Protein AF-A0AAW2J2K6-F1 (afdb_monomer)

Organism: NCBI:txid2727405

Mean predicted aligned error: 9.25 Å

Radius of gyration: 25.71 Å; Cα contacts (8 Å, |Δi|>4): 34; chains: 1; bounding box: 54×26×78 Å

Structure (mmCIF, N/CA/C/O backbone):
data_AF-A0AAW2J2K6-F1
#
_entry.id   AF-A0AAW2J2K6-F1
#
loop_
_atom_site.group_PDB
_atom_site.id
_atom_site.type_symbol
_atom_site.label_atom_id
_atom_site.label_alt_id
_atom_site.label_comp_id
_atom_site.label_asym_id
_atom_site.label_entity_id
_atom_site.label_seq_id
_atom_site.pdbx_PDB_ins_code
_atom_site.Cartn_x
_atom_site.Cartn_y
_atom_site.Cartn_z
_atom_site.occupancy
_atom_site.B_iso_or_equiv
_atom_site.auth_seq_id
_atom_site.auth_comp_id
_atom_site.auth_asym_id
_atom_site.auth_atom_id
_atom_site.pdbx_PDB_model_num
ATOM 1 N N . MET A 1 1 ? -9.810 6.661 27.602 1.00 55.28 1 MET A N 1
ATOM 2 C CA . MET A 1 1 ? -8.716 6.696 26.618 1.00 55.28 1 MET A CA 1
ATOM 3 C C . MET A 1 1 ? -8.025 8.012 26.820 1.00 55.28 1 MET A C 1
ATOM 5 O O . MET A 1 1 ? -8.664 9.040 26.630 1.00 55.28 1 MET A O 1
ATOM 9 N N . ASP A 1 2 ? -6.794 7.982 27.302 1.00 60.62 2 ASP A N 1
ATOM 10 C CA . ASP A 1 2 ? -6.049 9.203 27.588 1.00 60.62 2 ASP A CA 1
ATOM 11 C C . ASP A 1 2 ? -5.783 9.947 26.272 1.00 60.62 2 ASP A C 1
ATOM 13 O O . ASP A 1 2 ? -5.575 9.314 25.233 1.00 60.62 2 ASP A O 1
ATOM 17 N N . GLY A 1 3 ? -5.822 11.283 26.286 1.00 69.81 3 GLY A N 1
ATOM 18 C CA . GLY A 1 3 ? -5.731 12.110 25.070 1.00 69.81 3 GLY A CA 1
ATOM 19 C C . GLY A 1 3 ? -4.494 11.826 24.205 1.00 69.81 3 GLY A C 1
ATOM 20 O O . GLY A 1 3 ? -4.538 11.979 22.988 1.00 69.81 3 GLY A O 1
ATOM 21 N N . VAL A 1 4 ? -3.424 11.307 24.813 1.00 72.50 4 VAL A N 1
ATOM 22 C CA . VAL A 1 4 ? -2.188 10.876 24.143 1.00 72.50 4 VAL A CA 1
ATOM 23 C C . VAL A 1 4 ? -2.431 9.719 23.162 1.00 72.50 4 VAL A C 1
ATOM 25 O O . VAL A 1 4 ? -1.891 9.722 22.058 1.00 72.50 4 V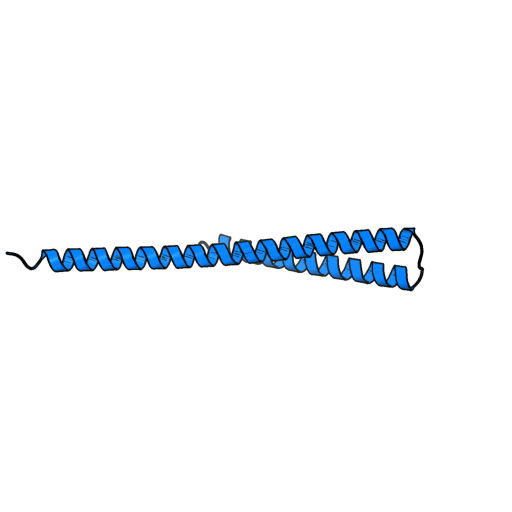AL A O 1
ATOM 28 N N . LEU A 1 5 ? -3.291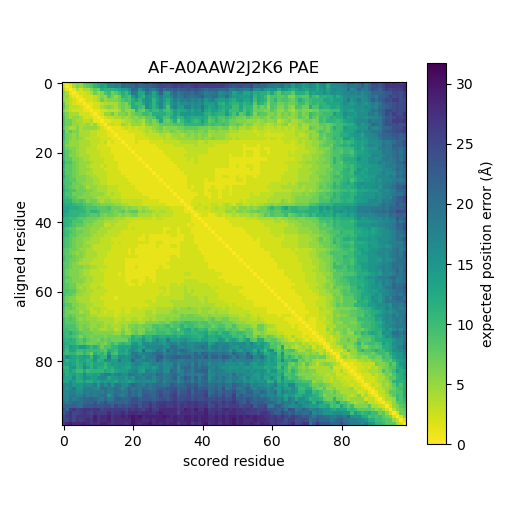 8.754 23.510 1.00 65.56 5 LEU A N 1
ATOM 29 C CA . LEU A 1 5 ? -3.572 7.588 22.665 1.00 65.56 5 LEU A CA 1
ATOM 30 C C . LEU A 1 5 ? -4.315 7.985 21.380 1.00 65.56 5 LEU A C 1
ATOM 32 O O . LEU A 1 5 ? -4.055 7.436 20.311 1.00 65.56 5 LEU A O 1
ATOM 36 N N . VAL A 1 6 ? -5.204 8.977 21.467 1.00 72.19 6 VAL A N 1
ATOM 37 C CA . VAL A 1 6 ? -5.965 9.480 20.314 1.00 72.19 6 VAL A CA 1
ATOM 38 C C . VAL A 1 6 ? -5.037 10.169 19.312 1.00 72.19 6 VAL A C 1
ATOM 40 O O . VAL A 1 6 ? -5.138 9.907 18.114 1.00 72.19 6 VAL A O 1
ATOM 43 N N . VAL A 1 7 ? -4.091 10.982 19.793 1.00 77.62 7 VAL A N 1
ATOM 44 C CA . VAL A 1 7 ? -3.094 11.659 18.947 1.00 77.62 7 VAL A CA 1
ATOM 45 C C . VAL A 1 7 ? -2.166 10.648 18.271 1.00 77.62 7 VAL A C 1
ATOM 47 O O . VAL A 1 7 ? -1.934 10.740 17.068 1.00 77.62 7 VAL A O 1
ATOM 50 N N . LEU A 1 8 ? -1.690 9.635 19.001 1.00 71.81 8 LEU A N 1
ATOM 51 C CA . LEU A 1 8 ? -0.816 8.597 18.442 1.00 71.81 8 LEU A CA 1
ATOM 52 C C . LEU A 1 8 ? -1.517 7.743 17.375 1.00 71.81 8 LEU A C 1
ATOM 54 O O . LEU A 1 8 ? -0.923 7.450 16.338 1.00 71.81 8 LEU A O 1
ATOM 58 N N . ILE A 1 9 ? -2.789 7.385 17.583 1.00 76.62 9 ILE A N 1
ATOM 59 C CA . ILE A 1 9 ? -3.585 6.655 16.583 1.00 76.62 9 ILE A CA 1
ATOM 60 C C . ILE A 1 9 ? -3.789 7.505 15.321 1.00 76.62 9 ILE A C 1
ATOM 62 O O . ILE A 1 9 ? -3.722 6.971 14.212 1.00 76.62 9 ILE A O 1
ATOM 66 N N . TRP A 1 10 ? -4.013 8.813 15.469 1.00 82.56 10 TRP A N 1
ATOM 67 C CA . TRP A 1 10 ? -4.146 9.744 14.344 1.00 82.56 10 TRP A CA 1
ATOM 68 C C . TRP A 1 10 ? -2.839 9.931 13.568 1.00 82.56 10 TRP A C 1
ATOM 70 O O . TRP A 1 10 ? -2.843 9.849 12.341 1.00 82.56 10 TRP A O 1
ATOM 80 N N . LEU A 1 11 ? -1.714 10.108 14.261 1.00 85.69 11 LEU A N 1
ATOM 81 C CA . LEU A 1 11 ? -0.398 10.213 13.627 1.00 85.69 11 LEU A CA 1
ATOM 82 C C . LEU A 1 11 ? -0.022 8.922 12.890 1.00 85.69 11 LEU A C 1
ATOM 84 O O . LEU A 1 11 ? 0.466 8.972 11.763 1.00 85.69 11 LEU A O 1
ATOM 88 N N . CYS A 1 12 ? -0.288 7.761 13.494 1.00 83.00 12 CYS A N 1
ATOM 89 C CA . CYS A 1 12 ? -0.019 6.468 12.871 1.00 83.00 12 CYS A CA 1
ATOM 90 C C . CYS A 1 12 ? -0.885 6.250 11.619 1.00 83.00 12 CYS A C 1
ATOM 92 O O . CYS A 1 12 ? -0.365 5.872 10.571 1.00 83.00 12 CYS A O 1
ATOM 94 N N . GLN A 1 13 ? -2.179 6.584 11.700 1.00 87.25 13 GLN A N 1
ATOM 95 C CA . GLN A 1 13 ? -3.098 6.559 10.560 1.00 87.25 13 GLN A CA 1
ATOM 96 C C . GLN A 1 13 ? -2.592 7.416 9.397 1.00 87.25 13 GLN A C 1
ATOM 98 O O . GLN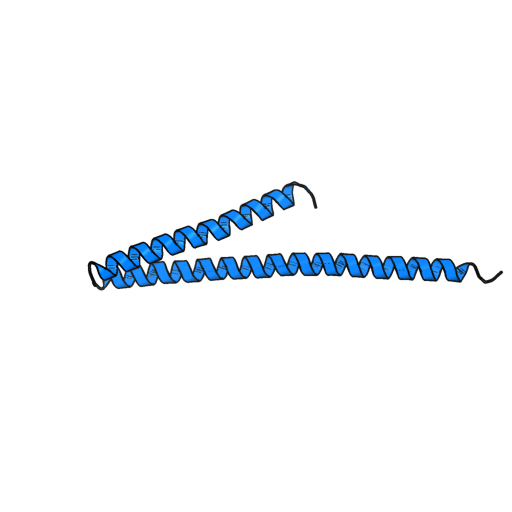 A 1 13 ? -2.549 6.945 8.263 1.00 87.25 13 GLN A O 1
ATOM 103 N N . TRP A 1 14 ? -2.226 8.669 9.675 1.00 91.12 14 TRP A N 1
ATOM 104 C CA . TRP A 1 14 ? -1.740 9.592 8.654 1.00 91.12 14 TRP A CA 1
ATOM 105 C C . TRP A 1 14 ? -0.457 9.078 8.001 1.00 91.12 14 TRP A C 1
ATOM 107 O O . TRP A 1 14 ? -0.323 9.100 6.783 1.00 91.12 14 TRP A O 1
ATOM 117 N N . ARG A 1 15 ? 0.469 8.551 8.807 1.00 92.62 15 ARG A N 1
ATOM 118 C CA . ARG A 1 15 ? 1.761 8.054 8.328 1.00 92.62 15 ARG A CA 1
ATOM 119 C C . ARG A 1 15 ? 1.622 6.856 7.386 1.00 92.62 15 ARG A C 1
ATOM 121 O O . ARG A 1 15 ? 2.356 6.777 6.409 1.00 92.62 15 ARG A O 1
ATOM 128 N N . VAL A 1 16 ? 0.687 5.945 7.663 1.00 91.50 16 VAL A N 1
ATOM 129 C CA . VAL A 1 16 ? 0.405 4.785 6.799 1.00 91.50 16 VAL A CA 1
ATOM 130 C C . VAL A 1 16 ? -0.205 5.223 5.466 1.00 91.50 16 VAL A C 1
ATOM 132 O O . VAL A 1 16 ? 0.257 4.786 4.416 1.00 91.50 16 VAL A O 1
ATOM 135 N N . VAL A 1 17 ? -1.183 6.131 5.492 1.00 91.69 17 VAL A N 1
ATOM 136 C CA . VAL A 1 17 ? -1.822 6.643 4.266 1.00 91.69 17 VAL A CA 1
ATOM 137 C C . VAL A 1 17 ? -0.824 7.433 3.413 1.00 91.69 17 VAL A C 1
ATOM 139 O O . VAL A 1 17 ? -0.758 7.237 2.202 1.00 91.69 17 VAL A O 1
ATOM 142 N N . LEU A 1 18 ? 0.005 8.270 4.045 1.00 95.25 18 LEU A N 1
ATOM 143 C CA . LEU A 1 18 ? 1.067 9.015 3.369 1.00 95.25 18 LEU A CA 1
ATOM 144 C C . LEU A 1 18 ? 2.080 8.082 2.690 1.00 95.25 18 LEU A C 1
ATOM 146 O O . LEU A 1 18 ? 2.486 8.339 1.561 1.00 95.25 18 LEU A O 1
ATOM 150 N N . LEU A 1 19 ? 2.471 6.991 3.355 1.00 96.00 19 LEU A N 1
ATOM 151 C CA . LEU A 1 19 ? 3.392 6.006 2.786 1.00 96.00 19 LEU A CA 1
ATOM 152 C C . LEU A 1 19 ? 2.821 5.364 1.515 1.00 96.00 19 LEU A C 1
ATOM 154 O O . LEU A 1 19 ? 3.538 5.204 0.529 1.00 96.00 19 LEU A O 1
ATOM 158 N N . VAL A 1 20 ? 1.538 4.998 1.532 1.00 97.19 20 VAL A N 1
ATOM 159 C CA . VAL A 1 20 ? 0.869 4.411 0.365 1.00 97.19 20 VAL A CA 1
ATOM 160 C C . VAL A 1 20 ? 0.810 5.411 -0.787 1.00 97.19 20 VAL A C 1
ATOM 162 O O . VAL A 1 20 ? 1.064 5.033 -1.927 1.00 97.19 20 VAL A O 1
ATOM 165 N N . ASP A 1 21 ? 0.521 6.680 -0.509 1.00 97.62 21 ASP A N 1
ATOM 166 C CA . ASP A 1 21 ? 0.488 7.734 -1.527 1.00 97.62 21 ASP A CA 1
ATOM 167 C C . ASP A 1 21 ? 1.868 7.970 -2.174 1.00 97.62 21 ASP A C 1
ATOM 169 O O . ASP A 1 21 ? 2.008 7.984 -3.400 1.00 97.62 21 ASP A O 1
ATOM 173 N N . GLN A 1 22 ? 2.925 8.025 -1.360 1.00 97.69 22 GLN A N 1
ATOM 174 C CA . GLN A 1 22 ? 4.310 8.109 -1.838 1.00 97.69 22 GLN A CA 1
ATOM 175 C C . GLN A 1 22 ? 4.713 6.889 -2.680 1.00 97.69 22 GLN A C 1
ATOM 177 O O . GLN A 1 22 ? 5.355 7.028 -3.719 1.00 97.69 22 GLN A O 1
ATOM 182 N N . ALA A 1 23 ? 4.315 5.682 -2.273 1.00 97.69 23 ALA A N 1
ATOM 183 C CA . ALA A 1 23 ? 4.623 4.476 -3.035 1.00 97.69 23 ALA A CA 1
ATOM 184 C C . ALA A 1 23 ? 3.845 4.415 -4.363 1.00 97.69 23 ALA A C 1
ATOM 186 O O . ALA A 1 23 ? 4.396 3.994 -5.380 1.00 97.69 23 ALA A O 1
ATOM 187 N N . LYS A 1 24 ? 2.588 4.883 -4.385 1.00 97.94 24 LYS A N 1
ATOM 188 C CA . LYS A 1 24 ? 1.774 4.987 -5.611 1.00 97.94 24 LYS A CA 1
ATOM 189 C C . LYS A 1 24 ? 2.376 5.972 -6.602 1.00 97.94 24 LYS A C 1
ATOM 191 O O . LYS A 1 24 ? 2.472 5.665 -7.787 1.00 97.94 24 LYS A 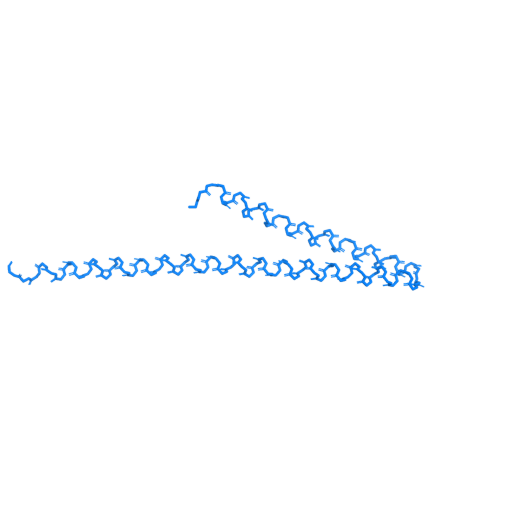O 1
ATOM 196 N N . THR A 1 25 ? 2.780 7.147 -6.126 1.00 98.38 25 THR A N 1
ATOM 197 C CA . THR A 1 25 ? 3.412 8.163 -6.977 1.00 98.38 25 THR A CA 1
ATOM 198 C C . THR A 1 25 ? 4.734 7.656 -7.555 1.00 98.38 25 THR A C 1
ATOM 200 O O . THR A 1 25 ? 4.944 7.788 -8.758 1.00 98.38 25 THR A O 1
ATOM 203 N N . ALA A 1 26 ? 5.569 6.988 -6.753 1.00 98.06 26 ALA A N 1
ATOM 204 C CA . ALA A 1 26 ? 6.819 6.385 -7.221 1.00 98.06 26 ALA A CA 1
ATOM 205 C C . ALA A 1 26 ? 6.608 5.266 -8.259 1.00 98.06 26 ALA A C 1
ATOM 207 O O . ALA A 1 26 ? 7.321 5.221 -9.262 1.00 98.06 26 ALA A O 1
ATOM 208 N N . ALA A 1 27 ? 5.622 4.387 -8.052 1.00 98.00 27 ALA A N 1
ATOM 209 C CA . ALA A 1 27 ? 5.278 3.331 -9.006 1.00 98.00 27 ALA A CA 1
ATOM 210 C C . ALA A 1 27 ? 4.790 3.905 -10.346 1.00 98.00 27 ALA A C 1
ATOM 212 O O . ALA A 1 27 ? 5.282 3.508 -11.399 1.00 98.00 27 ALA A O 1
ATOM 213 N N . ASN A 1 28 ? 3.906 4.904 -10.303 1.00 98.31 28 ASN A N 1
ATOM 214 C CA . ASN A 1 28 ? 3.396 5.584 -11.496 1.00 98.31 28 ASN A CA 1
ATOM 215 C C . ASN A 1 28 ? 4.509 6.329 -12.262 1.00 98.31 28 ASN A C 1
ATOM 217 O O . ASN A 1 28 ? 4.552 6.322 -13.488 1.00 98.31 28 ASN A O 1
ATOM 221 N N . GLU A 1 29 ? 5.448 6.962 -11.554 1.00 98.19 29 GLU A N 1
ATOM 222 C CA . GLU A 1 29 ? 6.609 7.600 -12.187 1.00 98.19 29 GLU A CA 1
ATOM 223 C C . GLU A 1 29 ? 7.495 6.567 -12.903 1.00 98.19 29 GLU A C 1
ATOM 225 O O . GLU A 1 29 ? 7.928 6.797 -14.032 1.00 98.19 29 GLU A O 1
ATOM 230 N N . ALA A 1 30 ? 7.733 5.409 -12.278 1.00 97.19 30 ALA A N 1
ATOM 231 C CA . ALA A 1 30 ? 8.506 4.330 -12.885 1.00 97.19 30 ALA A CA 1
ATOM 232 C C . ALA A 1 30 ? 7.796 3.708 -14.100 1.00 97.19 30 ALA A C 1
ATOM 234 O O . ALA A 1 30 ? 8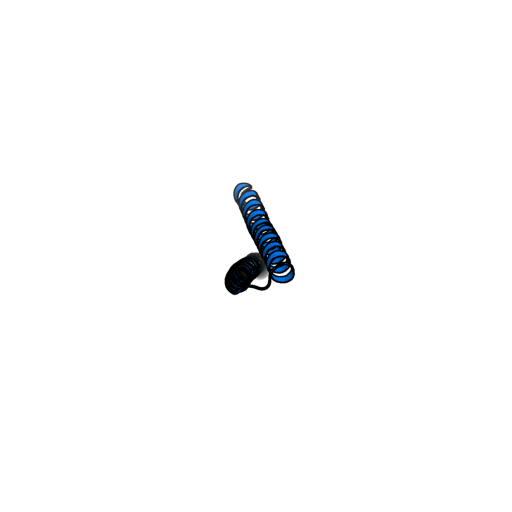.457 3.376 -15.083 1.00 97.19 30 ALA A O 1
ATOM 235 N N . GLU A 1 31 ? 6.465 3.606 -14.068 1.00 97.31 31 GLU A N 1
ATOM 236 C CA . GLU A 1 31 ? 5.652 3.139 -15.197 1.00 97.31 31 GLU A CA 1
ATOM 237 C C . GLU A 1 31 ? 5.790 4.093 -16.388 1.00 97.31 31 GLU A C 1
ATOM 239 O O . GLU A 1 31 ? 6.206 3.678 -17.467 1.00 97.31 31 GLU A O 1
ATOM 244 N N . LYS A 1 32 ? 5.634 5.405 -16.161 1.00 98.06 32 LYS A N 1
ATOM 245 C CA . LYS A 1 32 ? 5.867 6.431 -17.194 1.00 98.06 32 LYS A CA 1
ATOM 246 C C . LYS A 1 32 ? 7.285 6.394 -17.763 1.00 98.06 32 LYS A C 1
ATOM 248 O O . LYS A 1 32 ? 7.484 6.692 -18.939 1.00 98.06 32 LYS A O 1
ATOM 253 N N . GLN A 1 33 ? 8.294 6.109 -16.939 1.00 97.00 33 GLN A N 1
ATOM 254 C CA . GLN A 1 33 ? 9.680 5.989 -17.405 1.00 97.00 33 GLN A CA 1
ATOM 255 C C . GLN A 1 33 ? 9.868 4.769 -18.308 1.00 97.00 33 GLN A C 1
ATOM 257 O O . GLN A 1 33 ? 10.556 4.872 -19.324 1.00 97.00 33 GLN A O 1
ATOM 262 N N . PHE A 1 34 ? 9.245 3.643 -17.964 1.00 96.75 34 PHE A N 1
ATOM 263 C CA . PHE A 1 34 ? 9.264 2.442 -18.789 1.00 96.75 34 PHE A CA 1
ATOM 264 C C . PHE A 1 34 ? 8.499 2.638 -20.105 1.00 96.75 34 PHE A C 1
ATOM 266 O O . PHE A 1 34 ? 9.029 2.288 -21.155 1.00 96.75 34 PHE A O 1
ATOM 273 N N . ASP A 1 35 ? 7.333 3.289 -20.075 1.00 96.62 35 ASP A N 1
ATOM 274 C CA . ASP A 1 35 ? 6.555 3.621 -21.278 1.00 96.62 35 ASP A CA 1
ATOM 275 C C . ASP A 1 35 ? 7.339 4.512 -22.250 1.00 96.62 35 ASP A C 1
ATOM 277 O O . ASP A 1 35 ? 7.263 4.352 -23.468 1.00 96.62 35 ASP A O 1
ATOM 281 N N . ARG A 1 36 ? 8.115 5.463 -21.713 1.00 96.62 36 ARG A N 1
ATOM 282 C CA . ARG A 1 36 ? 8.978 6.348 -22.511 1.00 96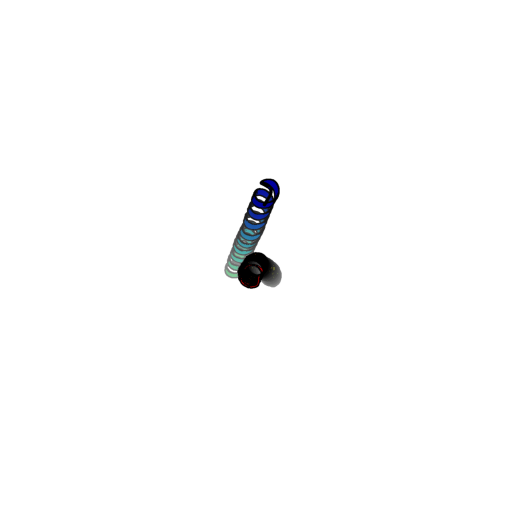.62 36 ARG A CA 1
ATOM 283 C C . ARG A 1 36 ? 10.190 5.619 -23.077 1.00 96.62 36 ARG A C 1
ATOM 285 O O . ARG A 1 36 ? 10.577 5.877 -24.214 1.00 96.62 36 ARG A O 1
ATOM 292 N N . LEU A 1 37 ? 10.830 4.781 -22.264 1.00 96.06 37 LEU A N 1
ATOM 293 C CA . LEU A 1 37 ? 12.032 4.049 -22.638 1.00 96.06 37 LEU A CA 1
ATOM 294 C C . LEU A 1 37 ? 11.968 2.624 -22.076 1.00 96.06 37 LEU A C 1
ATOM 296 O O . LEU A 1 37 ? 12.420 2.385 -20.948 1.00 96.06 37 LEU A O 1
ATOM 300 N N . PRO A 1 38 ? 11.461 1.662 -22.857 1.00 95.25 38 PRO A N 1
ATOM 301 C CA . PRO A 1 38 ? 11.441 0.271 -22.444 1.00 95.25 38 PRO A CA 1
ATOM 302 C C . PRO A 1 38 ? 12.871 -0.273 -22.477 1.00 95.25 38 PRO A C 1
ATOM 304 O O . PRO A 1 38 ? 13.432 -0.576 -23.528 1.00 95.25 38 PRO A O 1
ATOM 307 N N . SER A 1 39 ? 13.483 -0.354 -21.299 1.00 97.06 39 SER A N 1
ATOM 308 C CA . SER A 1 39 ? 14.823 -0.899 -21.084 1.00 97.06 39 SER A CA 1
ATOM 309 C C . SER A 1 39 ? 14.813 -1.840 -19.889 1.00 97.06 39 SER A C 1
ATOM 311 O O . SER A 1 39 ? 13.965 -1.721 -19.004 1.00 97.06 39 SER A O 1
ATOM 313 N N . GLU A 1 40 ? 15.776 -2.757 -19.831 1.00 97.06 40 GLU A N 1
ATOM 314 C CA . GLU A 1 40 ? 15.901 -3.688 -18.708 1.00 97.06 40 GLU A CA 1
ATOM 315 C C . GLU A 1 40 ? 16.103 -2.954 -17.374 1.00 97.06 40 GLU A C 1
ATOM 317 O O . GLU A 1 40 ? 15.470 -3.291 -16.377 1.00 97.06 40 GLU A O 1
ATOM 322 N N . ALA A 1 41 ? 16.884 -1.871 -17.369 1.00 97.31 41 ALA A N 1
ATOM 323 C CA . ALA A 1 41 ? 17.057 -1.025 -16.190 1.00 97.31 41 ALA A CA 1
ATOM 324 C C . ALA A 1 41 ? 15.731 -0.390 -15.724 1.00 97.31 41 ALA A C 1
ATOM 326 O O . ALA A 1 41 ? 15.422 -0.413 -14.530 1.00 97.31 41 ALA A O 1
ATOM 327 N N . ASN A 1 42 ? 14.921 0.128 -16.656 1.00 96.62 42 ASN A N 1
ATOM 328 C CA . ASN A 1 42 ? 13.621 0.719 -16.327 1.00 96.62 42 ASN A CA 1
ATOM 329 C C . ASN A 1 42 ? 12.599 -0.340 -15.896 1.00 96.62 42 ASN A C 1
ATOM 331 O O . ASN A 1 42 ? 11.814 -0.077 -14.991 1.00 96.62 42 ASN A O 1
ATOM 335 N N . LEU A 1 43 ? 12.650 -1.548 -16.465 1.00 97.38 43 LEU A N 1
ATOM 336 C CA . LEU A 1 43 ? 11.822 -2.675 -16.036 1.00 97.38 43 LEU A CA 1
ATOM 337 C C . LEU A 1 43 ? 12.164 -3.112 -14.605 1.00 97.38 43 LEU A C 1
ATOM 339 O O . LEU A 1 43 ? 11.271 -3.322 -13.785 1.00 97.38 43 LEU A O 1
ATOM 343 N N . ILE A 1 44 ? 13.457 -3.210 -14.279 1.00 97.94 44 ILE A N 1
ATOM 344 C CA . ILE A 1 44 ? 13.926 -3.516 -12.921 1.00 97.94 44 ILE A CA 1
ATOM 345 C C . ILE A 1 44 ? 13.460 -2.430 -11.944 1.00 97.94 44 ILE A C 1
ATOM 347 O O . ILE A 1 44 ? 12.971 -2.753 -10.858 1.00 97.94 44 ILE A O 1
ATOM 351 N N . ASN A 1 45 ? 13.566 -1.150 -12.320 1.00 97.94 45 ASN A N 1
ATOM 352 C CA . ASN A 1 45 ? 13.077 -0.047 -11.493 1.00 97.94 45 ASN A CA 1
ATOM 353 C C . ASN A 1 45 ? 11.555 -0.115 -11.290 1.00 97.94 45 ASN A C 1
ATOM 355 O O . ASN A 1 45 ? 11.097 -0.034 -10.152 1.00 97.94 45 ASN A O 1
ATOM 359 N N . LEU A 1 46 ? 10.780 -0.333 -12.355 1.00 98.06 46 LEU A N 1
ATOM 360 C CA . LEU A 1 46 ? 9.326 -0.495 -12.288 1.00 98.06 46 LEU A CA 1
ATOM 361 C C . LEU A 1 46 ? 8.932 -1.635 -11.344 1.00 98.06 46 LEU A C 1
ATOM 363 O O . LEU A 1 46 ? 8.146 -1.432 -10.420 1.00 98.06 46 LEU A O 1
ATOM 367 N N . ASN A 1 47 ? 9.544 -2.810 -11.502 1.00 98.12 47 ASN A N 1
ATOM 368 C CA . ASN A 1 47 ? 9.302 -3.954 -10.623 1.00 98.12 47 ASN A CA 1
ATOM 369 C C . ASN A 1 47 ? 9.640 -3.637 -9.162 1.00 98.12 47 ASN A C 1
ATOM 371 O O . ASN A 1 47 ? 8.890 -4.006 -8.256 1.00 98.12 47 ASN A O 1
ATOM 375 N N . ARG A 1 48 ? 10.736 -2.911 -8.920 1.00 98.25 48 ARG A N 1
ATOM 376 C CA . ARG A 1 48 ? 11.131 -2.481 -7.575 1.00 98.25 48 ARG A CA 1
ATOM 377 C C . ARG A 1 48 ? 10.107 -1.533 -6.948 1.00 98.25 48 ARG A C 1
ATOM 379 O O . ARG A 1 48 ? 9.747 -1.738 -5.789 1.00 98.25 48 ARG A O 1
ATOM 386 N N . GLN A 1 49 ? 9.635 -0.522 -7.680 1.00 98.44 49 GLN A N 1
ATOM 387 C CA . GLN A 1 49 ? 8.633 0.415 -7.156 1.00 98.44 49 GLN A CA 1
ATOM 388 C C . GLN A 1 49 ? 7.275 -0.267 -6.947 1.00 98.44 49 GLN A C 1
ATOM 390 O O . GLN A 1 49 ? 6.632 -0.048 -5.923 1.00 98.44 49 GLN A O 1
ATOM 395 N N . ASN A 1 50 ? 6.879 -1.173 -7.844 1.00 98.31 50 ASN A N 1
ATOM 396 C CA . ASN A 1 50 ? 5.666 -1.973 -7.682 1.00 98.31 50 ASN A CA 1
ATOM 397 C C . ASN A 1 50 ? 5.738 -2.881 -6.446 1.00 98.31 50 ASN A C 1
ATOM 399 O O . ASN A 1 50 ? 4.778 -2.950 -5.679 1.00 98.31 50 ASN A O 1
ATOM 403 N N . ALA A 1 51 ? 6.881 -3.522 -6.187 1.00 98.44 51 ALA A N 1
ATOM 404 C CA . ALA A 1 51 ? 7.080 -4.307 -4.969 1.00 98.44 51 ALA A CA 1
ATOM 405 C C . ALA A 1 51 ? 6.978 -3.441 -3.698 1.00 98.44 51 ALA A C 1
ATOM 407 O O . ALA A 1 51 ? 6.359 -3.854 -2.714 1.00 98.44 51 ALA A O 1
ATOM 408 N N . ALA A 1 52 ? 7.531 -2.222 -3.725 1.00 98.06 52 ALA A N 1
ATOM 409 C CA . ALA A 1 52 ? 7.406 -1.268 -2.624 1.00 98.06 52 ALA A CA 1
ATOM 410 C C . ALA A 1 52 ? 5.948 -0.825 -2.399 1.00 98.06 52 ALA A C 1
ATOM 412 O O . ALA A 1 52 ? 5.499 -0.753 -1.252 1.00 98.06 52 ALA A O 1
ATOM 413 N N . LEU A 1 53 ? 5.186 -0.598 -3.473 1.00 98.31 53 LEU A N 1
ATOM 414 C CA . LEU A 1 53 ? 3.757 -0.290 -3.403 1.00 98.31 53 LEU A CA 1
ATOM 415 C C . LEU A 1 53 ? 2.952 -1.441 -2.791 1.00 98.31 53 LEU A C 1
ATOM 417 O O . LEU A 1 53 ? 2.168 -1.213 -1.870 1.00 98.31 53 LEU A O 1
ATOM 421 N N . VAL A 1 54 ? 3.178 -2.679 -3.235 1.00 98.38 54 VAL A N 1
ATOM 422 C CA . VAL A 1 54 ? 2.522 -3.864 -2.657 1.00 98.38 54 VAL A CA 1
ATOM 423 C C . VAL A 1 54 ? 2.826 -3.981 -1.163 1.00 98.38 54 VAL A C 1
ATOM 425 O O . VAL A 1 54 ? 1.922 -4.209 -0.360 1.00 98.38 54 VAL A O 1
ATOM 428 N N . HIS A 1 55 ? 4.081 -3.768 -0.764 1.00 97.69 55 HIS A N 1
ATOM 429 C CA . HIS A 1 55 ? 4.456 -3.767 0.647 1.00 97.69 55 HIS A CA 1
ATOM 430 C C . HIS A 1 55 ? 3.712 -2.680 1.445 1.00 97.69 55 HIS A C 1
ATOM 432 O O . HIS A 1 55 ? 3.186 -2.961 2.523 1.00 97.69 55 HIS A O 1
ATOM 438 N N . ALA A 1 56 ? 3.632 -1.450 0.927 1.00 97.19 56 ALA A N 1
ATOM 439 C CA . ALA A 1 56 ? 2.912 -0.356 1.582 1.00 97.19 56 ALA A CA 1
ATOM 440 C C . ALA A 1 56 ? 1.409 -0.659 1.739 1.00 97.19 56 ALA A C 1
ATOM 442 O O . ALA A 1 56 ? 0.850 -0.433 2.812 1.00 97.19 56 ALA A O 1
ATOM 443 N N . LEU A 1 57 ? 0.774 -1.234 0.713 1.00 97.25 57 LEU A N 1
ATOM 444 C CA . LEU A 1 57 ? -0.632 -1.655 0.757 1.00 97.25 57 LEU A CA 1
ATOM 445 C C . LEU A 1 57 ? -0.872 -2.774 1.780 1.00 97.25 57 LEU A C 1
ATOM 447 O O . LEU A 1 57 ? -1.864 -2.746 2.509 1.00 97.25 57 LEU A O 1
ATOM 451 N N . ASN A 1 58 ? 0.047 -3.737 1.883 1.00 97.25 58 ASN A N 1
ATOM 452 C CA . ASN A 1 58 ? -0.029 -4.789 2.898 1.00 97.25 58 ASN A CA 1
ATOM 453 C C . ASN A 1 58 ? 0.060 -4.214 4.315 1.00 97.25 58 ASN A C 1
ATOM 455 O O . ASN A 1 58 ? -0.708 -4.615 5.190 1.00 97.25 58 ASN A O 1
ATOM 459 N N . LEU A 1 59 ? 0.956 -3.248 4.536 1.00 95.12 59 LEU A N 1
ATOM 460 C CA . LEU A 1 59 ? 1.065 -2.559 5.819 1.00 95.12 59 LEU A CA 1
ATOM 461 C C . LEU A 1 59 ? -0.218 -1.787 6.157 1.00 95.12 59 LEU A C 1
ATOM 463 O O . LEU A 1 59 ? -0.672 -1.822 7.300 1.00 95.12 59 LEU A O 1
ATOM 467 N N . GLU A 1 60 ? -0.817 -1.116 5.172 1.00 96.12 60 GLU A N 1
ATOM 468 C CA . GLU A 1 60 ? -2.095 -0.428 5.343 1.00 96.12 60 GLU A CA 1
ATOM 469 C C . GLU A 1 60 ? -3.225 -1.398 5.711 1.00 96.12 60 GLU A C 1
ATOM 471 O O . GLU A 1 60 ? -3.933 -1.173 6.695 1.00 96.12 60 GLU A O 1
ATOM 476 N N . SER A 1 61 ? -3.359 -2.506 4.981 1.00 94.38 61 SER A N 1
ATOM 477 C CA . SER A 1 61 ? -4.331 -3.566 5.278 1.00 94.38 61 SER A CA 1
ATOM 478 C C . SER A 1 61 ? -4.165 -4.113 6.699 1.00 94.38 61 SER A C 1
ATOM 480 O O . SER A 1 61 ? -5.133 -4.192 7.461 1.00 94.38 61 SER A O 1
ATOM 482 N N . GLU A 1 62 ? -2.928 -4.424 7.093 1.00 94.50 62 GLU A N 1
ATOM 483 C CA . GLU A 1 62 ? -2.611 -4.924 8.429 1.00 94.50 62 GLU A CA 1
ATOM 484 C C . GLU A 1 62 ? -3.003 -3.918 9.514 1.00 94.50 62 GLU A C 1
ATOM 486 O O . GLU A 1 62 ? -3.664 -4.267 10.495 1.00 94.50 62 GLU A O 1
ATOM 491 N N . PHE A 1 63 ? -2.646 -2.651 9.312 1.00 92.94 63 PHE A N 1
ATOM 492 C CA . PHE A 1 63 ? -3.000 -1.570 10.218 1.00 92.94 63 PHE A CA 1
ATOM 493 C C . PHE A 1 63 ? -4.523 -1.458 10.390 1.00 92.94 63 PHE A C 1
ATOM 495 O O . PHE A 1 63 ? -5.018 -1.374 11.519 1.00 92.94 63 PHE A O 1
ATOM 502 N N . TRP A 1 64 ? -5.290 -1.503 9.297 1.00 91.19 64 TRP A N 1
ATOM 503 C CA . TRP A 1 64 ? -6.752 -1.441 9.357 1.00 91.19 64 TRP A CA 1
ATOM 504 C C . TRP A 1 64 ? -7.361 -2.658 10.048 1.00 91.19 64 TRP A C 1
ATOM 506 O O . TRP A 1 64 ? -8.274 -2.503 10.868 1.00 91.19 64 TRP A O 1
ATOM 516 N N . ARG A 1 65 ? -6.819 -3.852 9.790 1.00 93.12 65 ARG A N 1
ATOM 517 C CA . ARG A 1 65 ? -7.220 -5.085 10.471 1.00 93.12 65 ARG A CA 1
ATOM 518 C C . ARG A 1 65 ? -7.019 -4.959 11.978 1.00 93.12 65 ARG A C 1
ATOM 520 O O . ARG A 1 65 ? -7.972 -5.142 12.735 1.00 93.12 65 ARG A O 1
ATOM 527 N N . GLN A 1 66 ? -5.826 -4.564 12.416 1.00 90.25 66 GLN A N 1
ATOM 528 C CA . GLN A 1 66 ? -5.509 -4.365 13.833 1.00 90.25 66 GLN A CA 1
ATOM 529 C C . GLN A 1 66 ? -6.413 -3.311 14.475 1.00 90.25 66 GLN A C 1
ATOM 531 O O . GLN A 1 66 ? -7.004 -3.553 15.527 1.00 90.25 66 GLN A O 1
ATOM 536 N N . LYS A 1 67 ? -6.597 -2.164 13.813 1.00 89.06 67 LYS A N 1
ATOM 537 C CA . LYS A 1 67 ? -7.458 -1.082 14.302 1.00 89.06 67 LYS A CA 1
ATOM 538 C C . LYS A 1 67 ? -8.910 -1.529 14.472 1.00 89.06 67 LYS A C 1
ATOM 540 O O . LYS A 1 67 ? -9.561 -1.129 15.437 1.00 89.06 67 LYS A O 1
ATOM 545 N N . SER A 1 68 ? -9.425 -2.350 13.555 1.00 87.88 68 SER A N 1
ATOM 546 C CA . SER A 1 68 ? -10.771 -2.922 13.666 1.00 87.88 68 SER A CA 1
ATOM 547 C C . SER A 1 68 ? -10.876 -3.912 14.830 1.00 87.88 68 SER A C 1
ATOM 549 O O . SER A 1 68 ? -11.810 -3.814 15.625 1.00 87.88 68 SER A O 1
ATOM 551 N N . ASN A 1 69 ? -9.872 -4.775 15.008 1.00 87.31 69 ASN A N 1
ATOM 552 C CA . ASN A 1 69 ? -9.820 -5.743 16.100 1.00 87.31 69 ASN A CA 1
ATOM 553 C C . ASN A 1 69 ? -9.790 -5.055 17.468 1.00 87.31 69 ASN A C 1
ATOM 555 O O . ASN A 1 69 ? -10.542 -5.450 18.353 1.00 87.31 69 ASN A O 1
ATOM 559 N N . CYS A 1 70 ? -9.003 -3.987 17.635 1.00 86.56 70 CYS A N 1
ATOM 560 C CA . CYS A 1 70 ? -8.994 -3.206 18.876 1.00 86.56 70 CYS A CA 1
ATOM 561 C C . CYS A 1 70 ? -10.388 -2.651 19.205 1.00 86.56 70 CYS A C 1
ATOM 563 O O . CYS A 1 70 ? -10.863 -2.801 20.328 1.00 86.56 70 CYS A O 1
ATOM 565 N N . LYS A 1 71 ? -11.091 -2.086 18.213 1.00 83.81 71 LYS A N 1
ATOM 566 C CA . LYS A 1 71 ? -12.463 -1.584 18.401 1.00 83.81 71 LYS A CA 1
ATOM 567 C C . LYS A 1 71 ? -13.442 -2.696 18.776 1.00 83.81 71 LYS A C 1
ATOM 569 O O . LYS A 1 71 ? -14.302 -2.488 19.630 1.00 83.81 71 LYS A O 1
ATOM 574 N N . LEU A 1 72 ? -13.327 -3.861 18.137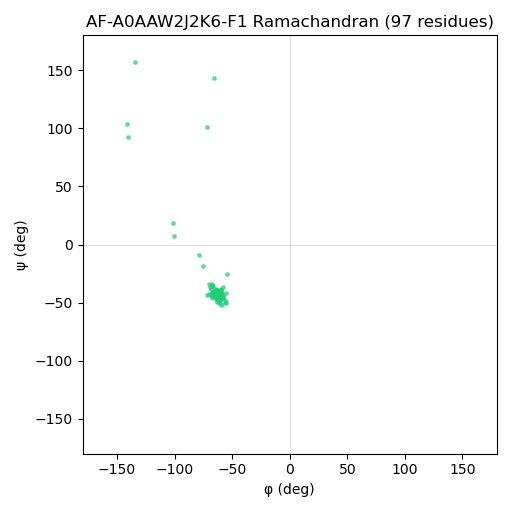 1.00 82.88 72 LEU A N 1
ATOM 575 C CA . LEU A 1 72 ? -14.174 -5.018 18.430 1.00 82.88 72 LEU A CA 1
ATOM 576 C C . LEU A 1 72 ? -13.925 -5.552 19.845 1.00 82.88 72 LEU A C 1
ATOM 578 O O . LEU A 1 72 ? -14.887 -5.788 20.573 1.00 82.88 72 LEU A O 1
ATOM 582 N N . LEU A 1 73 ? -12.663 -5.676 20.264 1.00 83.19 73 LEU A N 1
ATOM 583 C CA . LEU A 1 73 ? -12.296 -6.093 21.619 1.00 83.19 73 LEU A CA 1
ATOM 584 C C . LEU A 1 73 ? -12.811 -5.106 22.671 1.00 83.19 73 LEU A C 1
ATOM 586 O O . LEU A 1 73 ? -13.418 -5.523 23.652 1.00 83.19 73 LEU A O 1
ATOM 590 N N . GLU A 1 74 ? -12.653 -3.800 22.455 1.00 83.12 74 GLU A N 1
ATOM 591 C CA . GLU A 1 74 ? -13.176 -2.773 23.364 1.00 83.12 74 GLU A CA 1
ATOM 592 C C . GLU A 1 74 ? -14.704 -2.806 23.486 1.00 83.12 74 GLU A C 1
ATOM 594 O O . GLU A 1 74 ? -15.253 -2.647 24.583 1.00 83.12 74 GLU A O 1
ATOM 599 N N . ALA A 1 75 ? -15.406 -3.007 22.368 1.00 78.75 75 ALA A N 1
ATOM 600 C CA . ALA A 1 75 ? -16.856 -3.156 22.362 1.00 78.75 75 ALA A CA 1
ATOM 601 C C . ALA A 1 75 ? -17.289 -4.441 23.089 1.00 78.75 75 ALA A C 1
ATOM 603 O O . ALA A 1 75 ? -18.234 -4.402 23.882 1.00 78.75 75 ALA A O 1
ATOM 604 N N . GLY A 1 76 ? -16.571 -5.548 22.875 1.00 81.00 76 GLY A N 1
ATOM 605 C CA . GLY A 1 76 ? -16.774 -6.817 23.573 1.00 81.00 76 GLY A CA 1
ATOM 606 C C . GLY A 1 76 ? -16.584 -6.684 25.085 1.00 81.00 76 GLY A C 1
ATOM 607 O O . GLY A 1 76 ? -17.491 -7.005 25.851 1.00 81.00 76 GLY A O 1
ATOM 608 N N . GLU A 1 77 ? -15.464 -6.106 25.520 1.00 76.44 77 GLU A N 1
ATOM 609 C CA . GLU A 1 77 ? -15.162 -5.815 26.927 1.00 76.44 77 GLU A CA 1
ATOM 610 C C . GLU A 1 77 ? -16.248 -4.956 27.590 1.00 76.44 77 GLU A C 1
ATOM 612 O O . GLU A 1 77 ? -16.672 -5.214 28.723 1.00 76.44 77 GLU A O 1
ATOM 617 N N . ARG A 1 78 ? -16.750 -3.937 26.880 1.00 76.06 78 ARG A N 1
ATOM 618 C CA . ARG A 1 78 ? -17.838 -3.081 27.373 1.00 76.06 78 ARG A CA 1
ATOM 619 C C . ARG A 1 78 ? -19.139 -3.868 27.555 1.00 76.06 78 ARG A C 1
ATOM 621 O O . ARG A 1 78 ? -19.824 -3.678 28.561 1.00 76.06 78 ARG A O 1
ATOM 628 N N . ASN A 1 79 ? -19.464 -4.755 26.619 1.00 75.38 79 ASN A N 1
ATOM 629 C CA . ASN A 1 79 ? -20.692 -5.547 26.652 1.00 75.38 79 ASN A CA 1
ATOM 630 C C . ASN A 1 79 ? -20.655 -6.609 27.766 1.00 75.38 79 ASN A C 1
ATOM 632 O O . ASN A 1 79 ? -21.597 -6.743 28.548 1.00 75.38 79 ASN A O 1
ATOM 636 N N . THR A 1 80 ? -19.514 -7.279 27.931 1.00 76.44 80 THR A N 1
ATOM 637 C CA . THR A 1 80 ? -19.275 -8.252 29.004 1.00 76.44 80 THR A CA 1
ATOM 638 C C . THR A 1 80 ? -19.389 -7.598 30.385 1.00 76.44 80 THR A C 1
ATOM 640 O O . THR A 1 80 ? -20.134 -8.079 31.244 1.00 76.44 80 THR A O 1
ATOM 643 N N . LYS A 1 81 ? -18.758 -6.432 30.601 1.00 75.25 81 LYS A N 1
ATOM 644 C CA . LYS A 1 81 ? -18.905 -5.657 31.852 1.00 75.25 81 LYS A CA 1
ATOM 645 C C . LYS A 1 81 ? -20.355 -5.256 32.119 1.00 75.25 81 LYS A C 1
ATOM 647 O O . LYS A 1 81 ? -20.827 -5.382 33.253 1.00 75.25 81 LYS A O 1
ATOM 652 N N . PHE A 1 82 ? -21.080 -4.811 31.092 1.00 74.06 82 PHE A N 1
ATOM 653 C CA . PHE A 1 82 ? -22.496 -4.471 31.213 1.00 74.06 82 PHE A CA 1
ATOM 654 C C . PHE A 1 82 ? -23.334 -5.682 31.645 1.00 74.06 82 PHE A C 1
ATOM 656 O O . PHE A 1 82 ? -24.089 -5.583 32.619 1.00 74.06 82 PHE A O 1
ATOM 663 N N . PHE A 1 83 ? -23.152 -6.837 31.002 1.00 71.88 83 PHE A N 1
ATOM 664 C CA . PHE A 1 83 ? -23.863 -8.065 31.350 1.00 71.88 83 PHE A CA 1
ATOM 665 C C . PHE A 1 83 ? -23.553 -8.519 32.782 1.00 71.88 83 PHE A C 1
ATOM 667 O O . PHE A 1 83 ? -24.473 -8.723 33.578 1.00 71.88 83 PHE A O 1
ATOM 674 N N . HIS A 1 84 ? -22.273 -8.581 33.163 1.00 78.44 84 HIS A N 1
ATOM 675 C CA . HIS A 1 84 ? -21.874 -8.951 34.524 1.00 78.44 84 HIS A CA 1
ATOM 676 C C . HIS A 1 84 ? -22.437 -7.990 35.578 1.00 78.44 84 HIS A C 1
ATOM 678 O O . HIS A 1 84 ? -22.945 -8.437 36.610 1.00 78.44 84 HIS A O 1
ATOM 684 N N . SER A 1 85 ? -22.414 -6.678 35.318 1.00 79.38 85 SER A N 1
ATOM 685 C CA . SER A 1 85 ? -22.995 -5.683 36.228 1.00 79.38 85 SER A CA 1
ATOM 686 C C . SER A 1 85 ? -24.516 -5.842 36.367 1.00 79.38 85 SER A C 1
ATOM 688 O O . SER A 1 85 ? -25.052 -5.766 37.475 1.00 79.38 85 SER A O 1
ATOM 690 N N . SER A 1 86 ? -25.209 -6.145 35.267 1.00 76.56 86 SER A N 1
ATOM 691 C CA . SER A 1 86 ? -26.658 -6.346 35.230 1.00 76.56 86 SER A CA 1
ATOM 692 C C . SER A 1 86 ? -27.077 -7.617 35.971 1.00 76.56 86 SER A C 1
ATOM 694 O O . SER A 1 86 ? -28.017 -7.586 36.768 1.00 76.56 86 SER A O 1
ATOM 696 N N . VAL A 1 87 ? -26.350 -8.724 35.784 1.00 77.44 87 VAL A N 1
ATOM 697 C CA . VAL A 1 87 ? -26.577 -9.980 36.519 1.00 77.44 87 VAL A CA 1
ATOM 698 C C . VAL A 1 87 ? -26.302 -9.795 38.011 1.00 77.44 87 VAL A C 1
ATOM 700 O O . VAL A 1 87 ? -27.103 -10.235 38.837 1.00 77.44 87 VAL A O 1
ATOM 703 N N . LYS A 1 88 ? -25.220 -9.096 38.383 1.00 77.62 88 LYS A N 1
ATOM 704 C CA . LYS A 1 88 ? -24.902 -8.802 39.790 1.00 77.62 88 LYS A CA 1
ATOM 705 C C . LYS A 1 88 ? -26.022 -7.999 40.462 1.00 77.62 88 LYS A C 1
ATOM 707 O O . LYS A 1 88 ? -26.445 -8.359 41.558 1.00 77.62 88 LYS A O 1
ATOM 712 N N . LYS A 1 89 ? -26.560 -6.977 39.785 1.00 73.94 89 LYS A N 1
ATOM 713 C CA . LYS A 1 89 ? -27.715 -6.195 40.265 1.00 73.94 89 LYS A CA 1
ATOM 714 C C . LYS A 1 89 ? -28.976 -7.052 40.425 1.00 73.94 89 LYS A C 1
ATOM 716 O O . LYS A 1 89 ? -29.638 -6.948 41.452 1.00 73.94 89 LYS A O 1
ATOM 721 N N . LYS A 1 90 ? -29.291 -7.932 39.464 1.00 71.56 90 LYS A N 1
ATOM 722 C CA . LYS A 1 90 ? -30.437 -8.860 39.566 1.00 71.56 90 LYS A CA 1
ATOM 723 C C . LYS A 1 90 ? -30.299 -9.827 40.750 1.00 71.56 90 LYS A C 1
ATOM 725 O O . LYS A 1 90 ? -31.255 -9.988 41.503 1.00 71.56 90 LYS A O 1
ATOM 730 N N . ARG A 1 91 ? -29.110 -10.408 40.966 1.00 73.75 91 ARG A N 1
ATOM 731 C CA . ARG A 1 91 ? -28.825 -11.292 42.116 1.00 73.75 91 ARG A CA 1
ATOM 732 C C . ARG A 1 91 ? -28.966 -10.570 43.456 1.00 73.75 91 ARG A C 1
ATOM 734 O O . ARG A 1 91 ? -29.544 -11.128 44.379 1.00 73.75 91 ARG A O 1
ATOM 741 N N . LEU A 1 92 ? -28.482 -9.330 43.552 1.00 70.38 92 LEU A N 1
ATOM 742 C CA . LEU A 1 92 ? -28.651 -8.497 44.749 1.00 70.38 92 LEU A CA 1
ATOM 743 C C . LEU A 1 92 ? -30.131 -8.204 45.033 1.00 70.38 92 LEU A C 1
ATOM 745 O O . LEU A 1 92 ? -30.554 -8.315 46.176 1.00 70.38 92 LEU A O 1
ATOM 749 N N . LYS A 1 93 ? -30.930 -7.908 43.999 1.00 70.44 93 LYS A N 1
ATOM 750 C CA . LYS A 1 93 ? -32.369 -7.628 44.139 1.00 70.44 93 LYS A CA 1
ATOM 751 C C . LYS A 1 93 ? -33.185 -8.856 44.565 1.00 70.44 93 LYS A C 1
ATOM 753 O O . LYS A 1 93 ? -34.131 -8.715 45.326 1.00 70.44 93 LYS A O 1
ATOM 758 N N . CYS A 1 94 ? -32.797 -10.055 44.125 1.00 63.41 94 CYS A N 1
ATOM 759 C CA . CYS A 1 94 ? -33.454 -11.306 44.531 1.00 63.41 94 CYS A CA 1
ATOM 760 C C . CYS A 1 94 ? -33.098 -11.741 45.963 1.00 63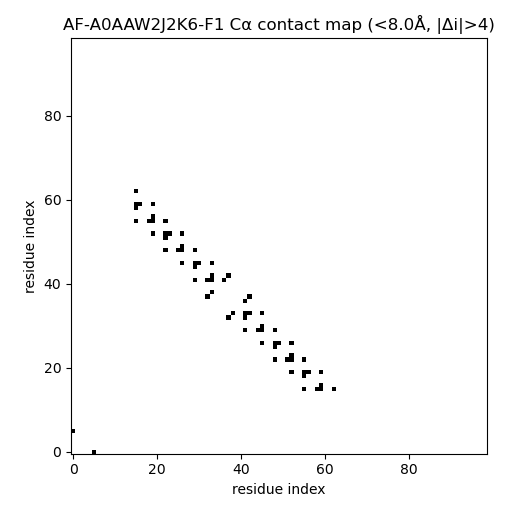.41 94 CYS A C 1
ATOM 762 O O . CYS A 1 94 ? -33.820 -12.537 46.549 1.00 63.41 94 CYS A O 1
ATOM 764 N N . ARG A 1 95 ? -32.008 -11.221 46.545 1.00 59.38 95 ARG A N 1
ATOM 765 C CA . ARG A 1 95 ? -31.566 -11.580 47.902 1.00 59.38 95 ARG A CA 1
ATOM 766 C C . ARG A 1 95 ? -32.355 -10.876 49.016 1.00 59.38 95 ARG A C 1
ATOM 768 O O . ARG A 1 95 ? -32.187 -11.234 50.170 1.00 59.38 95 ARG A O 1
ATOM 775 N N . ILE A 1 96 ? -33.200 -9.900 48.672 1.00 60.91 96 ILE A N 1
ATOM 776 C CA . ILE A 1 96 ? -34.003 -9.098 49.618 1.00 60.91 96 ILE A CA 1
ATOM 777 C C . ILE A 1 96 ? -35.466 -9.606 49.681 1.00 60.91 96 ILE A C 1
ATOM 779 O O . ILE A 1 96 ? -36.312 -8.997 50.313 1.00 60.91 96 ILE A O 1
ATOM 783 N N . SER A 1 97 ? -35.795 -10.740 49.045 1.00 57.97 97 SER A N 1
ATOM 784 C CA . SER A 1 97 ? -37.168 -11.288 49.017 1.00 57.97 97 SER A CA 1
ATOM 785 C C . SER A 1 97 ? -37.408 -12.457 49.989 1.00 57.97 97 SER A C 1
ATOM 787 O O . SER A 1 97 ? -38.364 -13.210 49.816 1.00 57.97 97 SER A O 1
ATOM 789 N N . SER A 1 98 ? -36.565 -12.643 51.001 1.00 56.66 98 SER A N 1
ATOM 790 C CA . SER A 1 98 ? -36.743 -13.703 51.998 1.00 56.66 98 SER A CA 1
ATOM 791 C C . SER A 1 98 ? -36.356 -13.196 53.386 1.00 56.66 98 SER A C 1
ATOM 793 O O . SER A 1 98 ? -35.160 -13.112 53.671 1.00 56.66 98 SER A O 1
ATOM 795 N N . GLY A 1 99 ? -37.363 -12.900 54.215 1.00 44.97 99 GLY A N 1
ATOM 796 C CA . GLY A 1 99 ? -37.227 -12.587 55.644 1.00 44.97 99 GLY A CA 1
ATOM 797 C C . GLY A 1 99 ? -37.536 -11.145 55.983 1.00 44.97 99 GLY A C 1
ATOM 798 O O . GLY A 1 99 ? -36.585 -10.338 55.928 1.00 44.97 99 GLY A O 1
#

Nearest PDB structures (foldseek):
  2ic9-assembly2_B  TM=9.530E-01  e=1.503E-01  Orthohantavirus s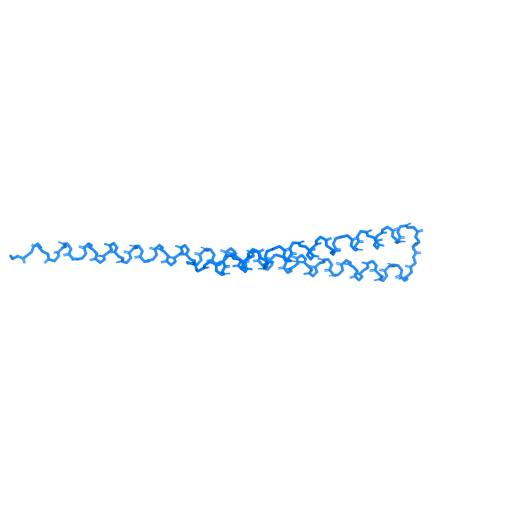innombreense
  2ic6-assembly1_A  TM=9.288E-01  e=1.503E-01  Orthohantavirus sinnombreense
  8aku-assembly1_0  TM=5.569E-01  e=6.306E+00  Synechocystis sp. PCC 6803
  9eon-assembly1_A  TM=4.459E-01  e=6.306E+00  Synechocystis sp. PCC 6803
  8qhv-assembly1_0  TM=3.534E-01  e=6.306E+00  Synechocystis sp. PCC 6803

Secondary structure (DSSP, 8-state):
--HHHHHHHHHHHHHHHHHHHHHHHHHHHHHHHHHHS--HHHHHHHHHHHHHHHHHHHHHHHHHHHHHHHHHHHHHHHHHHHHHHHHHHHHHHHTTS--

Solvent-accessible surface area (backbone atoms only — not comparable to full-atom values): 5284 Å² total; per-residue (Å²): 132,61,72,66,59,58,52,52,53,49,53,52,53,50,52,46,55,50,48,36,52,54,26,49,54,49,25,53,52,29,45,54,48,24,76,75,46,82,41,71,70,32,49,53,47,26,54,52,30,44,51,50,29,53,51,35,49,51,52,42,52,50,51,52,51,52,56,49,50,53,53,51,51,53,51,48,54,52,51,53,52,51,50,54,52,52,52,52,50,52,54,57,62,62,66,74,76,72,135

Sequence (99 aa):
MDGVLVVLIWLCQWRVVLLVDQAKTAANEAEKQFDRLPSEANLINLNRQNAALVHALNLESEFWRQKSNCKLLEAGERNTKFFHSSVKKKRLKCRISSG

Foldseek 3Di:
DPPVVVVVLVVVLVVLVVQLVVLVVQLVVLVVVCVVPVDPVSVVSNVVSVVSNVVSVVVNVVSVVVVVVVVVVVVVVVVVVVVVVVVVVVVVVVVPPDD

pLDDT: mean 86.19, std 12.92, range [44.97, 98.44]